Protein AF-A0A831LQP8-F1 (afdb_monomer_lite)

InterPro domains:
  IPR022764 Peptidase S54, rhomboid domain [PF01694] (38-99)
  IPR035952 Rhomboid-like superfamily [G3DSA:1.20.1540.10] (1-102)
  IPR035952 Rhomboid-like superfamily [SSF144091] (2-101)

Secondary structure (DSSP, 8-state):
-HHHHHHHHHHHHHHHHHH-HHHHHHHS--HHHHHHH--TTHHHHGGG--SSHHHHHHHHHHHHHHHHHHHHHHHHHHGGGHHHHHHHHHHHHHHHHHHTT-

Organism: NCBI:txid1484053

pLDDT: mean 94.83, std 4.11, range [76.06, 98.31]

Radius of gyration: 14.86 Å; chains: 1; bounding box: 40×26×36 Å

Sequence (102 aa):
MITYLIIGITAVVSFLAFQNVSLMEKLQFNAAQVVHRKQYYRLISHAFVHVSWTHLIVNMLVLYFFGRNVETYFGYFFGNKAVFYFIMLYLGGMLASNVWSL

Foldseek 3Di:
DVLVVLLVQLVVLQVVCVVPVVSVVLQAADPCCCPVVVSVNNLPSNSSHDDDPVRSVVVSVVSVVVVVVQLVVLCVPPNPCSVVVSVCVVVVVSNVVCPVVD

Structure (mmCIF, N/CA/C/O backbone):
data_AF-A0A831LQP8-F1
#
_entry.id   AF-A0A831LQP8-F1
#
loop_
_atom_site.group_PDB
_atom_site.id
_atom_site.type_symbol
_atom_site.label_atom_id
_atom_site.label_alt_id
_atom_site.label_comp_id
_atom_site.label_asym_id
_atom_site.label_entity_id
_atom_site.label_seq_id
_atom_site.pdbx_PDB_ins_code
_atom_site.Cartn_x
_atom_site.Cartn_y
_atom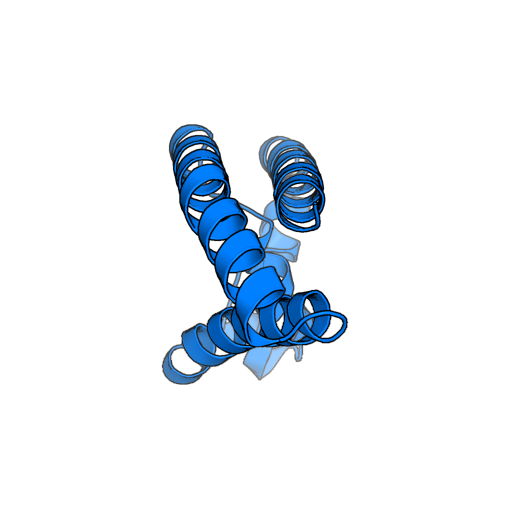_site.Cartn_z
_atom_site.occupancy
_atom_site.B_iso_or_equiv
_atom_site.auth_seq_id
_atom_site.auth_comp_id
_atom_site.auth_asym_id
_atom_site.auth_atom_id
_atom_site.pdbx_PDB_model_num
ATOM 1 N N . MET A 1 1 ? -7.879 -2.213 14.500 1.00 80.56 1 MET A N 1
ATOM 2 C CA . MET A 1 1 ? -6.478 -2.639 14.710 1.00 80.56 1 MET A CA 1
ATOM 3 C C . MET A 1 1 ? -5.820 -3.189 13.443 1.00 80.56 1 MET A C 1
ATOM 5 O O . MET A 1 1 ? -4.595 -3.197 13.385 1.00 80.56 1 MET A O 1
ATOM 9 N N . ILE A 1 2 ? -6.580 -3.614 12.424 1.00 93.56 2 ILE A N 1
ATOM 10 C CA . ILE A 1 2 ? -6.020 -4.162 11.177 1.00 93.56 2 ILE A CA 1
ATOM 11 C C . ILE A 1 2 ? -5.318 -3.079 10.337 1.00 93.56 2 ILE A C 1
ATOM 13 O O . ILE A 1 2 ? -4.298 -3.344 9.713 1.00 93.56 2 ILE A O 1
ATOM 17 N N . THR A 1 3 ? -5.783 -1.833 10.414 1.00 96.50 3 THR A N 1
ATOM 18 C CA . THR A 1 3 ? -5.200 -0.652 9.761 1.00 96.50 3 THR A CA 1
ATOM 19 C C . THR A 1 3 ? -3.738 -0.466 10.153 1.00 96.50 3 THR A C 1
ATOM 21 O O . THR A 1 3 ? -2.894 -0.287 9.283 1.00 96.50 3 THR A O 1
ATOM 24 N N . TYR A 1 4 ? -3.404 -0.581 11.443 1.00 97.00 4 TYR A N 1
ATOM 25 C CA . TYR A 1 4 ? -2.016 -0.477 11.907 1.00 97.00 4 TYR A CA 1
ATOM 26 C C . TYR A 1 4 ? -1.131 -1.592 11.354 1.00 97.00 4 TYR A C 1
ATOM 28 O O . TYR A 1 4 ? 0.019 -1.343 11.005 1.00 97.00 4 TYR A O 1
ATOM 36 N N . LEU A 1 5 ? -1.673 -2.807 11.244 1.00 96.88 5 LEU A N 1
ATOM 37 C CA . LEU A 1 5 ? -0.962 -3.942 10.667 1.00 96.88 5 LEU A CA 1
ATOM 38 C C . LEU A 1 5 ? -0.686 -3.709 9.177 1.00 96.88 5 LEU A C 1
ATOM 40 O O . LEU A 1 5 ? 0.446 -3.893 8.736 1.00 96.88 5 LEU A O 1
ATOM 44 N N . ILE A 1 6 ? -1.679 -3.241 8.416 1.00 97.00 6 ILE A N 1
ATOM 45 C CA . ILE A 1 6 ? -1.513 -2.916 6.991 1.00 97.00 6 ILE A CA 1
ATOM 46 C C . ILE A 1 6 ? -0.492 -1.788 6.813 1.00 97.00 6 ILE A C 1
ATOM 48 O O . ILE A 1 6 ? 0.386 -1.902 5.958 1.00 97.00 6 ILE A O 1
ATOM 52 N N . ILE A 1 7 ? -0.560 -0.740 7.641 1.00 98.12 7 ILE A N 1
ATOM 53 C CA . ILE A 1 7 ? 0.419 0.355 7.641 1.00 98.12 7 ILE A CA 1
ATOM 54 C C . ILE A 1 7 ? 1.823 -0.188 7.912 1.00 98.12 7 ILE A C 1
ATOM 56 O O . ILE A 1 7 ? 2.742 0.092 7.148 1.00 98.12 7 ILE A O 1
ATOM 60 N N . GLY A 1 8 ? 1.987 -0.994 8.964 1.00 98.12 8 GLY A N 1
ATOM 61 C CA . GLY A 1 8 ? 3.277 -1.564 9.347 1.00 98.12 8 GLY A CA 1
ATOM 62 C C . GLY A 1 8 ? 3.887 -2.419 8.238 1.00 98.12 8 GLY A C 1
ATOM 63 O O . GLY A 1 8 ? 5.036 -2.202 7.860 1.00 98.12 8 GLY A O 1
ATOM 64 N N . ILE A 1 9 ? 3.108 -3.340 7.661 1.00 97.88 9 ILE A N 1
ATOM 65 C CA . ILE A 1 9 ? 3.567 -4.190 6.553 1.00 97.88 9 ILE A CA 1
ATOM 66 C C . ILE A 1 9 ? 3.930 -3.337 5.336 1.00 97.88 9 ILE A C 1
ATOM 68 O O . ILE A 1 9 ? 5.014 -3.500 4.781 1.00 97.88 9 ILE A O 1
ATOM 72 N N . THR A 1 10 ? 3.064 -2.404 4.939 1.00 97.75 10 THR A N 1
ATOM 73 C CA . THR A 1 10 ? 3.292 -1.554 3.761 1.00 97.75 10 THR A CA 1
ATOM 74 C C . THR A 1 10 ? 4.535 -0.686 3.929 1.00 97.75 10 THR A C 1
ATOM 76 O O . THR A 1 10 ? 5.347 -0.594 3.011 1.00 97.75 10 THR A O 1
ATOM 79 N N . ALA A 1 11 ? 4.731 -0.100 5.112 1.00 98.25 11 ALA A N 1
ATOM 80 C CA . ALA A 1 11 ? 5.901 0.712 5.416 1.00 98.25 11 ALA A CA 1
ATOM 81 C C . ALA A 1 11 ? 7.198 -0.108 5.374 1.00 98.25 11 ALA A C 1
ATOM 83 O O . ALA A 1 11 ? 8.161 0.319 4.740 1.00 98.25 11 ALA A O 1
ATOM 84 N N . VAL A 1 12 ? 7.217 -1.299 5.986 1.00 98.25 12 VAL A N 1
ATOM 85 C CA . VAL A 1 12 ? 8.392 -2.187 5.972 1.00 98.25 12 VAL A CA 1
ATOM 86 C C . VAL A 1 12 ? 8.708 -2.653 4.551 1.00 98.25 12 VAL A C 1
ATOM 88 O O . VAL A 1 12 ? 9.850 -2.544 4.112 1.00 98.25 12 VAL A O 1
ATOM 91 N N . VAL A 1 13 ? 7.708 -3.126 3.803 1.00 98.06 13 VAL A N 1
ATOM 92 C CA . VAL A 1 13 ? 7.900 -3.601 2.425 1.00 98.06 13 VAL A CA 1
ATOM 93 C C . VAL A 1 13 ? 8.371 -2.467 1.513 1.00 98.06 13 VAL A C 1
ATOM 95 O O . VAL A 1 13 ? 9.336 -2.648 0.772 1.00 98.06 13 VAL A O 1
ATOM 98 N N . SER A 1 14 ? 7.758 -1.283 1.604 1.00 97.94 14 SER A N 1
ATOM 99 C CA . SER A 1 14 ? 8.182 -0.110 0.830 1.00 97.94 14 SER A CA 1
ATOM 100 C C . SER A 1 14 ? 9.598 0.339 1.195 1.00 97.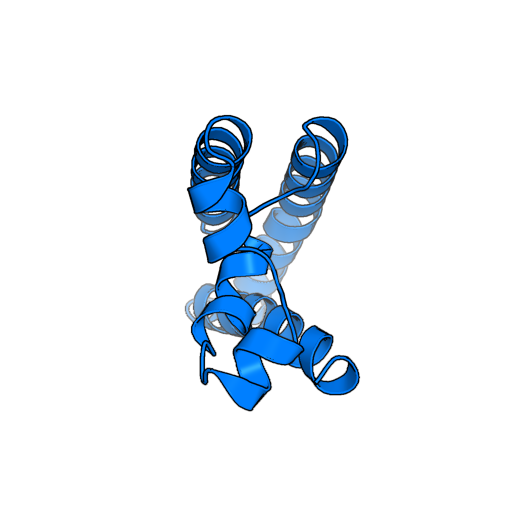94 14 SER A C 1
ATOM 102 O O . SER A 1 14 ? 10.383 0.628 0.299 1.00 97.94 14 SER A O 1
ATOM 104 N N . PHE A 1 15 ? 9.966 0.335 2.480 1.00 98.00 15 PHE A N 1
ATOM 105 C CA . PHE A 1 15 ? 11.321 0.674 2.921 1.00 98.00 15 PHE A CA 1
ATOM 106 C C . PHE A 1 15 ? 12.379 -0.275 2.34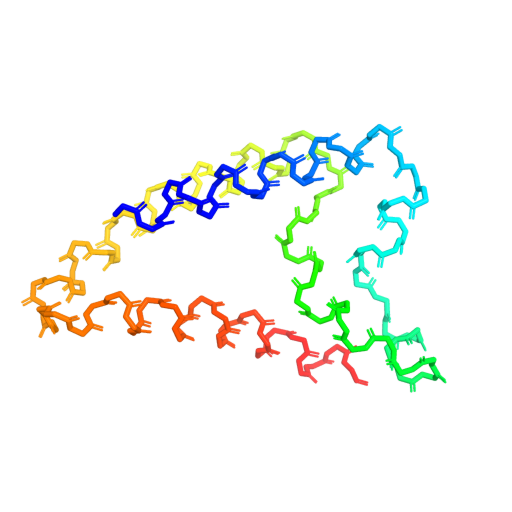9 1.00 98.00 15 PHE A C 1
ATOM 108 O O . PHE A 1 15 ? 13.392 0.180 1.817 1.00 98.00 15 PHE A O 1
ATOM 115 N N . LEU A 1 16 ? 12.127 -1.586 2.412 1.00 97.94 16 LEU A N 1
ATOM 116 C CA . LEU A 1 16 ? 13.013 -2.590 1.824 1.00 97.94 16 LEU A CA 1
ATOM 117 C C . LEU A 1 16 ? 13.103 -2.430 0.299 1.00 97.94 16 LEU A C 1
ATOM 119 O O . LEU A 1 16 ? 14.185 -2.563 -0.272 1.00 97.94 16 LEU A O 1
ATOM 123 N N . ALA A 1 17 ? 11.989 -2.111 -0.363 1.00 97.56 17 ALA A N 1
ATOM 124 C CA . ALA A 1 17 ? 11.953 -1.886 -1.805 1.00 97.56 17 ALA A CA 1
ATOM 125 C C . ALA A 1 17 ? 12.699 -0.606 -2.224 1.00 97.56 17 ALA A C 1
ATOM 127 O O . ALA A 1 17 ? 13.374 -0.617 -3.250 1.00 97.56 17 ALA A O 1
ATOM 128 N N . PHE A 1 18 ? 12.663 0.468 -1.427 1.00 97.44 18 PHE A N 1
ATOM 129 C CA . PHE A 1 18 ? 13.434 1.690 -1.697 1.00 97.44 18 PHE A CA 1
ATOM 130 C C . PHE A 1 18 ? 14.947 1.455 -1.718 1.00 97.44 18 PHE A C 1
ATOM 132 O O . PHE A 1 18 ? 15.663 2.144 -2.438 1.00 97.44 18 PHE A O 1
ATOM 139 N N . GLN A 1 19 ? 15.435 0.480 -0.950 1.00 96.94 19 GLN A N 1
ATOM 140 C CA . GLN A 1 19 ? 16.857 0.130 -0.895 1.00 96.94 19 GLN A CA 1
ATOM 141 C C . GLN A 1 19 ? 17.261 -0.931 -1.925 1.00 96.94 19 GLN A C 1
ATOM 143 O O . GLN A 1 19 ? 18.449 -1.185 -2.114 1.00 96.94 19 GLN A O 1
ATOM 148 N N . ASN A 1 20 ? 16.295 -1.577 -2.581 1.00 97.19 20 ASN A N 1
ATOM 149 C CA . ASN A 1 20 ? 16.550 -2.698 -3.472 1.00 97.19 20 ASN A CA 1
ATOM 150 C C . ASN A 1 20 ? 15.726 -2.573 -4.755 1.00 97.19 20 ASN A C 1
ATOM 152 O O . ASN A 1 20 ? 14.561 -2.970 -4.816 1.00 97.19 20 ASN A O 1
ATOM 156 N N . VAL A 1 21 ? 16.382 -2.094 -5.815 1.00 95.69 21 VAL A N 1
ATOM 157 C CA . VAL A 1 21 ? 15.776 -1.917 -7.144 1.00 95.69 21 VAL A CA 1
ATOM 158 C C . VAL A 1 21 ? 15.196 -3.225 -7.683 1.00 95.69 21 VAL A C 1
ATOM 160 O O . VAL A 1 21 ? 14.110 -3.212 -8.250 1.00 95.69 21 VAL A O 1
ATOM 163 N N . SER A 1 22 ? 15.852 -4.369 -7.455 1.00 96.94 22 SER A N 1
ATOM 164 C CA . SER A 1 22 ? 15.326 -5.670 -7.894 1.00 96.94 22 SER A CA 1
ATOM 165 C C . SER A 1 22 ? 14.048 -6.052 -7.143 1.00 96.94 22 SER A C 1
ATOM 167 O O . SER A 1 22 ? 13.124 -6.605 -7.738 1.00 96.94 22 SER A O 1
ATOM 169 N N . LEU A 1 23 ? 13.961 -5.747 -5.845 1.00 96.81 23 LEU A N 1
ATOM 170 C CA . LEU A 1 23 ? 12.748 -5.972 -5.059 1.00 96.81 23 LEU A CA 1
ATOM 171 C C . LEU A 1 23 ? 11.616 -5.047 -5.519 1.00 96.81 23 LEU A C 1
ATOM 173 O O . LEU A 1 23 ? 10.500 -5.521 -5.732 1.00 96.81 23 LEU A O 1
ATOM 177 N N . MET A 1 24 ? 11.912 -3.763 -5.735 1.00 97.38 24 MET A N 1
ATOM 178 C CA . MET A 1 24 ? 10.957 -2.808 -6.300 1.00 97.38 24 MET A CA 1
ATOM 179 C C . MET A 1 24 ? 10.438 -3.297 -7.654 1.00 97.38 24 MET A C 1
ATOM 181 O O . MET A 1 24 ? 9.228 -3.388 -7.863 1.00 97.38 24 MET A O 1
ATOM 185 N N . GLU A 1 25 ? 11.341 -3.711 -8.546 1.00 96.31 25 GLU A N 1
ATOM 186 C CA . GLU A 1 25 ? 10.981 -4.207 -9.868 1.00 96.31 25 GLU A CA 1
ATOM 187 C C . GLU A 1 25 ? 10.135 -5.474 -9.797 1.00 96.31 25 GLU A C 1
ATOM 189 O O . GLU A 1 25 ? 9.230 -5.640 -10.608 1.00 96.31 25 GLU A O 1
ATOM 194 N N . LYS A 1 26 ? 10.380 -6.360 -8.829 1.00 96.19 26 LYS A N 1
ATOM 195 C CA . LYS A 1 26 ? 9.591 -7.582 -8.638 1.00 96.19 26 LYS A CA 1
ATOM 196 C C . LYS A 1 26 ? 8.179 -7.305 -8.142 1.00 96.19 26 LYS A C 1
ATOM 198 O O . LYS A 1 26 ? 7.276 -8.013 -8.574 1.00 96.19 26 LYS A O 1
ATOM 203 N N . LEU A 1 27 ? 7.991 -6.332 -7.251 1.00 96.88 27 LEU A N 1
ATOM 204 C CA . LEU A 1 27 ? 6.713 -6.100 -6.572 1.00 96.88 27 LEU A CA 1
ATOM 205 C C . LEU A 1 27 ? 5.820 -5.069 -7.269 1.00 96.88 27 LEU A C 1
ATOM 207 O O . LEU A 1 27 ? 4.601 -5.164 -7.127 1.00 96.88 27 LEU A O 1
ATOM 211 N N . GLN A 1 28 ? 6.392 -4.119 -8.015 1.00 96.00 28 GLN A N 1
ATOM 212 C CA . GLN A 1 28 ? 5.622 -3.086 -8.709 1.00 96.00 28 GLN A CA 1
ATOM 213 C C . GLN A 1 28 ? 4.648 -3.669 -9.741 1.00 96.00 28 GLN A C 1
ATOM 215 O O . GLN A 1 28 ? 4.847 -4.760 -10.288 1.00 96.00 28 GLN A O 1
ATOM 220 N N . PHE A 1 29 ? 3.596 -2.916 -10.046 1.00 95.31 29 PHE A N 1
ATOM 221 C CA . PHE A 1 29 ? 2.664 -3.302 -11.093 1.00 95.31 29 PHE A CA 1
ATOM 222 C C . PHE A 1 29 ? 3.346 -3.222 -12.464 1.00 95.31 29 PHE A C 1
ATOM 224 O O . PHE A 1 29 ? 4.042 -2.256 -12.772 1.00 95.31 29 PHE A O 1
ATOM 231 N N . ASN A 1 30 ? 3.146 -4.243 -13.297 1.00 94.69 30 ASN A N 1
ATOM 232 C CA . ASN A 1 30 ? 3.601 -4.248 -14.683 1.00 94.69 30 ASN A CA 1
ATOM 233 C C . ASN A 1 30 ? 2.654 -5.115 -15.520 1.00 94.69 30 ASN A C 1
ATOM 235 O O . ASN A 1 30 ? 2.727 -6.344 -15.454 1.00 94.69 30 ASN A O 1
ATOM 239 N N . ALA A 1 31 ? 1.778 -4.479 -16.304 1.00 92.50 31 ALA A N 1
ATOM 240 C CA . ALA A 1 31 ? 0.755 -5.166 -17.095 1.00 92.50 31 ALA A CA 1
ATOM 241 C C . ALA A 1 31 ? 1.357 -6.203 -18.058 1.00 92.50 31 ALA A C 1
ATOM 243 O O . ALA A 1 31 ? 0.910 -7.348 -18.090 1.00 92.50 31 ALA A O 1
ATOM 244 N N . ALA A 1 32 ? 2.442 -5.861 -18.761 1.00 93.00 32 ALA A N 1
ATOM 245 C CA . ALA A 1 32 ? 3.103 -6.779 -19.687 1.00 93.00 32 ALA A CA 1
ATOM 246 C C . ALA A 1 32 ? 3.626 -8.040 -18.978 1.00 93.00 32 ALA A C 1
ATOM 248 O O . ALA A 1 32 ? 3.485 -9.153 -19.487 1.00 93.00 32 ALA A O 1
ATOM 249 N N . GLN A 1 33 ? 4.202 -7.899 -17.780 1.00 94.00 33 GLN A N 1
ATOM 250 C CA . GLN A 1 33 ? 4.664 -9.049 -17.000 1.00 94.00 33 GLN A CA 1
ATOM 251 C C . GLN A 1 33 ? 3.510 -9.841 -16.370 1.00 94.00 33 GLN A C 1
ATOM 253 O O . GLN A 1 33 ? 3.597 -11.068 -16.278 1.00 94.00 33 GLN A O 1
ATOM 258 N N . VAL A 1 34 ? 2.413 -9.184 -15.989 1.00 94.00 34 VAL A N 1
ATOM 259 C CA . VAL A 1 34 ? 1.205 -9.878 -15.524 1.00 94.00 34 VAL A CA 1
ATOM 260 C C . VAL A 1 34 ? 0.607 -10.727 -16.648 1.00 94.00 34 VAL A C 1
ATOM 262 O O . VAL A 1 34 ? 0.401 -11.922 -16.450 1.00 94.00 34 VAL A O 1
ATOM 265 N N . VAL A 1 35 ? 0.392 -10.144 -17.829 1.00 93.12 35 VAL A N 1
ATOM 266 C CA . VAL A 1 35 ? -0.296 -10.794 -18.954 1.00 93.12 35 VAL A CA 1
ATOM 267 C C . VAL A 1 35 ? 0.593 -11.837 -19.633 1.00 93.12 35 VAL A C 1
ATOM 269 O O . VAL A 1 35 ? 0.204 -12.996 -19.756 1.00 93.12 35 VAL A O 1
ATOM 272 N N . HIS A 1 36 ? 1.812 -11.470 -20.039 1.00 94.25 36 HIS A N 1
ATOM 273 C CA . HIS A 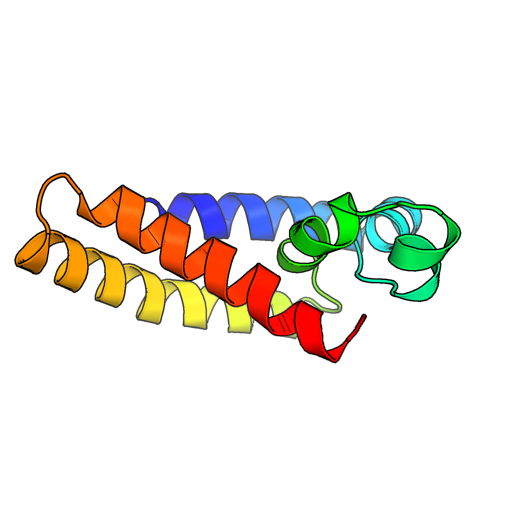1 36 ? 2.659 -12.357 -20.845 1.00 94.25 36 HIS A CA 1
ATOM 274 C C . HIS A 1 36 ? 3.481 -13.340 -20.012 1.00 94.25 36 HIS A C 1
ATOM 276 O O . HIS A 1 36 ? 3.784 -14.437 -20.478 1.00 94.25 36 HIS A O 1
ATOM 282 N N . ARG A 1 37 ? 3.854 -12.967 -18.781 1.00 93.88 37 ARG A N 1
ATOM 283 C CA . ARG A 1 37 ? 4.678 -13.811 -17.895 1.00 93.88 37 ARG A CA 1
ATOM 284 C C . ARG A 1 37 ? 3.892 -14.418 -16.733 1.00 93.88 37 ARG A C 1
ATOM 286 O O . ARG A 1 37 ? 4.501 -15.049 -15.873 1.00 93.88 37 ARG A O 1
ATOM 293 N N . LYS A 1 38 ? 2.562 -14.253 -16.711 1.00 93.56 38 LYS A N 1
ATOM 294 C CA . LYS A 1 38 ? 1.650 -14.796 -15.686 1.00 93.56 38 LYS A CA 1
ATOM 295 C C . LYS A 1 38 ? 2.034 -14.395 -14.256 1.00 93.56 38 LYS A C 1
ATOM 297 O O . LYS A 1 38 ? 1.802 -15.137 -13.302 1.00 93.56 38 LYS A O 1
ATOM 302 N N . GLN A 1 39 ? 2.628 -13.214 -14.083 1.00 95.62 39 GLN A N 1
ATOM 303 C CA . GLN A 1 39 ? 3.066 -12.710 -12.778 1.00 95.62 39 GLN A CA 1
ATOM 304 C C . GLN A 1 39 ? 1.912 -12.033 -12.020 1.00 95.62 39 GLN A C 1
ATOM 306 O O . GLN A 1 39 ? 2.006 -10.875 -11.622 1.00 95.62 39 GLN A O 1
ATOM 311 N N . TYR A 1 40 ? 0.810 -12.761 -11.811 1.00 93.62 40 TYR A N 1
ATOM 312 C CA . TYR A 1 40 ? -0.425 -12.239 -11.204 1.00 93.62 40 TYR A CA 1
ATOM 313 C C . TYR A 1 40 ? -0.252 -11.728 -9.773 1.00 93.62 40 TYR A C 1
ATOM 315 O O . TYR A 1 40 ? -1.027 -10.890 -9.326 1.00 93.62 40 TYR A O 1
ATOM 323 N N . TYR A 1 41 ? 0.790 -12.169 -9.063 1.00 94.75 41 TYR A N 1
ATOM 324 C CA . TYR A 1 41 ? 1.102 -11.652 -7.731 1.00 94.75 41 TYR A CA 1
ATOM 325 C C . TYR A 1 41 ? 1.313 -10.123 -7.734 1.00 94.75 41 TYR A C 1
ATOM 327 O O . TYR A 1 41 ? 1.004 -9.471 -6.739 1.00 94.75 41 TYR A O 1
ATOM 335 N N . ARG A 1 42 ? 1.733 -9.539 -8.871 1.00 94.94 42 ARG A N 1
ATOM 336 C CA . ARG A 1 42 ? 1.890 -8.086 -9.072 1.00 94.94 42 ARG A CA 1
ATOM 337 C C . ARG A 1 42 ? 0.587 -7.301 -8.954 1.00 94.94 42 ARG A C 1
ATOM 339 O O . ARG A 1 42 ? 0.620 -6.117 -8.632 1.00 94.94 42 ARG A O 1
ATOM 346 N N . LEU A 1 43 ? -0.563 -7.950 -9.151 1.00 93.50 43 LEU A N 1
ATOM 347 C CA . LEU A 1 43 ? -1.880 -7.336 -8.949 1.00 93.50 43 LEU A CA 1
ATOM 348 C C . LEU A 1 43 ? -2.132 -6.963 -7.488 1.00 93.50 43 LEU A C 1
ATOM 350 O O . LEU A 1 43 ? -2.901 -6.051 -7.217 1.00 93.50 43 LEU A O 1
ATOM 354 N N . ILE A 1 44 ? -1.463 -7.642 -6.557 1.00 94.69 44 ILE A N 1
ATOM 355 C CA . ILE A 1 44 ? -1.613 -7.408 -5.121 1.00 94.69 44 ILE A CA 1
ATOM 356 C C . ILE A 1 44 ? -0.342 -6.776 -4.549 1.00 94.69 44 ILE A C 1
ATOM 358 O O . ILE A 1 44 ? -0.415 -5.821 -3.781 1.00 94.69 44 ILE A O 1
ATOM 362 N N . SER A 1 45 ? 0.841 -7.260 -4.941 1.00 95.94 45 SER A N 1
ATOM 363 C CA . SER A 1 45 ? 2.104 -6.803 -4.355 1.00 95.94 45 SER A CA 1
ATOM 364 C C . SER A 1 45 ? 2.391 -5.324 -4.594 1.00 95.94 45 SER A C 1
ATOM 366 O O . SER A 1 45 ? 3.046 -4.699 -3.761 1.00 95.94 45 SER A O 1
ATOM 368 N N . HIS A 1 46 ? 1.890 -4.753 -5.694 1.00 94.44 46 HIS A N 1
ATOM 369 C CA . HIS A 1 46 ? 2.140 -3.353 -6.026 1.00 94.44 46 HIS A CA 1
ATOM 370 C C . HIS A 1 46 ? 1.548 -2.386 -4.996 1.00 94.44 46 HIS A C 1
ATOM 372 O O . HIS A 1 46 ? 2.090 -1.304 -4.810 1.00 94.44 46 HIS A O 1
ATOM 378 N N . ALA A 1 47 ? 0.486 -2.780 -4.287 1.00 94.81 47 ALA A N 1
ATOM 379 C CA . ALA A 1 47 ? -0.131 -1.946 -3.262 1.00 94.81 47 ALA A CA 1
ATOM 380 C C . ALA A 1 47 ? 0.758 -1.758 -2.019 1.00 94.81 47 ALA A C 1
ATOM 382 O O . ALA A 1 47 ? 0.535 -0.843 -1.228 1.00 94.81 47 ALA A O 1
ATOM 383 N N . PHE A 1 48 ? 1.774 -2.611 -1.845 1.00 96.81 48 PHE A N 1
ATOM 384 C CA . PHE A 1 48 ? 2.692 -2.568 -0.705 1.00 96.81 48 PHE A CA 1
ATOM 385 C C . PHE A 1 48 ? 3.994 -1.812 -0.994 1.00 96.81 48 PHE A C 1
ATOM 387 O O . PHE A 1 48 ? 4.797 -1.620 -0.079 1.00 96.81 48 PHE A O 1
ATOM 394 N N . VAL A 1 49 ? 4.219 -1.385 -2.240 1.00 97.44 49 VAL A N 1
ATOM 395 C CA . VAL A 1 49 ? 5.410 -0.635 -2.660 1.00 97.44 49 VAL A CA 1
ATOM 396 C C . VAL A 1 49 ? 5.030 0.747 -3.177 1.00 97.44 49 VAL A C 1
ATOM 398 O O . VAL A 1 49 ? 3.979 0.939 -3.776 1.00 97.44 49 VAL A O 1
ATOM 401 N N . HIS A 1 50 ? 5.892 1.728 -2.929 1.00 97.56 50 HIS A N 1
ATOM 402 C CA . HIS A 1 50 ? 5.675 3.126 -3.301 1.00 97.56 50 HIS A CA 1
ATOM 403 C C . HIS A 1 50 ? 6.885 3.651 -4.078 1.00 97.56 50 HIS A C 1
ATOM 405 O O . HIS A 1 50 ? 7.957 3.063 -4.013 1.00 97.56 50 HIS A O 1
ATOM 411 N N . VAL A 1 51 ? 6.727 4.758 -4.811 1.00 93.75 51 VAL A N 1
ATOM 412 C CA . VAL A 1 51 ? 7.808 5.354 -5.628 1.00 93.75 51 VAL A CA 1
ATOM 413 C C . VAL A 1 51 ? 8.686 6.328 -4.834 1.00 93.75 51 VAL A C 1
ATOM 415 O O . VAL A 1 51 ? 9.850 6.520 -5.172 1.00 93.75 51 VAL A O 1
ATOM 418 N N . SER A 1 52 ? 8.168 6.935 -3.762 1.00 96.31 52 SER A N 1
ATOM 419 C CA . SER A 1 52 ? 8.940 7.858 -2.923 1.00 96.31 52 SER A CA 1
ATOM 420 C C . SER A 1 52 ? 8.464 7.878 -1.472 1.00 96.31 52 SER A C 1
ATOM 422 O O . SER A 1 52 ? 7.339 7.472 -1.162 1.00 96.31 52 SER A O 1
ATOM 424 N N . TRP A 1 53 ? 9.310 8.410 -0.586 1.00 96.94 53 TRP A N 1
ATOM 425 C CA . TRP A 1 53 ? 8.983 8.630 0.824 1.00 96.94 53 TRP A CA 1
ATOM 426 C C . TRP A 1 53 ? 7.730 9.482 1.015 1.00 96.94 53 TRP A C 1
ATOM 428 O O . TRP A 1 53 ? 6.880 9.132 1.827 1.00 96.94 53 TRP A O 1
ATOM 438 N N . THR A 1 54 ? 7.572 10.553 0.235 1.00 97.75 54 THR A N 1
ATOM 439 C CA . THR A 1 54 ? 6.386 11.416 0.308 1.00 97.75 54 THR A CA 1
ATOM 440 C C . THR A 1 54 ? 5.118 10.649 -0.056 1.00 97.75 54 THR A C 1
ATOM 442 O O . THR A 1 54 ? 4.135 10.735 0.676 1.00 97.75 54 THR A O 1
ATOM 445 N N . HIS A 1 55 ? 5.143 9.848 -1.130 1.00 96.94 55 HIS A N 1
ATOM 446 C CA . HIS A 1 55 ? 4.001 9.008 -1.504 1.00 96.94 55 HIS A CA 1
ATOM 447 C C . HIS A 1 55 ? 3.646 8.004 -0.404 1.00 96.94 55 HIS A C 1
ATOM 449 O O . HIS A 1 55 ? 2.476 7.880 -0.051 1.00 96.94 55 HIS A O 1
ATOM 455 N N . LEU A 1 56 ? 4.646 7.328 0.169 1.00 97.94 56 LEU A N 1
ATOM 456 C CA . LEU A 1 56 ? 4.430 6.385 1.264 1.00 97.94 56 LEU A CA 1
ATOM 457 C C . LEU A 1 56 ? 3.820 7.080 2.489 1.00 97.94 56 LEU A C 1
ATOM 459 O O . LEU A 1 56 ? 2.792 6.637 2.991 1.00 97.94 56 LEU A O 1
ATOM 463 N N . ILE A 1 57 ? 4.420 8.176 2.961 1.00 98.31 57 ILE A N 1
ATOM 464 C CA . ILE A 1 57 ? 3.985 8.869 4.182 1.00 98.31 57 ILE A CA 1
ATOM 465 C C . ILE A 1 57 ? 2.557 9.395 4.035 1.00 98.31 57 ILE A C 1
ATOM 467 O O . ILE A 1 57 ? 1.734 9.172 4.922 1.00 98.31 57 ILE A O 1
ATOM 471 N N . VAL A 1 58 ? 2.241 10.053 2.915 1.00 98.25 58 VAL A N 1
ATOM 472 C CA . VAL A 1 58 ? 0.893 10.583 2.672 1.00 98.25 58 VAL A CA 1
ATOM 473 C C . VAL A 1 58 ? -0.127 9.446 2.616 1.00 98.25 58 VAL A C 1
ATOM 475 O O . VAL A 1 58 ? -1.161 9.537 3.276 1.00 98.25 58 VAL A O 1
ATOM 478 N N . ASN A 1 59 ? 0.174 8.342 1.926 1.00 97.44 59 ASN A N 1
ATOM 479 C CA . ASN A 1 59 ? -0.732 7.193 1.875 1.00 97.44 59 ASN A CA 1
ATOM 480 C C . ASN A 1 59 ? -0.934 6.543 3.246 1.00 97.44 59 ASN A C 1
ATOM 482 O O . ASN A 1 59 ? -2.059 6.183 3.582 1.00 97.44 59 ASN A O 1
ATOM 486 N N . MET A 1 60 ? 0.115 6.421 4.065 1.00 98.06 60 MET A N 1
ATOM 487 C CA . MET A 1 60 ? -0.019 5.879 5.421 1.00 98.06 60 MET A CA 1
ATOM 488 C C . MET A 1 60 ? -0.827 6.813 6.327 1.00 98.06 60 MET A C 1
ATOM 490 O O . MET A 1 60 ? -1.617 6.334 7.138 1.00 98.06 60 MET A O 1
ATOM 494 N N . LEU A 1 61 ? -0.690 8.132 6.166 1.00 98.19 61 LEU A N 1
ATOM 495 C CA . LEU A 1 61 ? -1.478 9.119 6.903 1.00 98.19 61 LEU A CA 1
ATOM 496 C C . LEU A 1 61 ? -2.962 9.059 6.514 1.00 98.19 61 LEU A C 1
ATOM 498 O O . LEU A 1 61 ? -3.834 9.013 7.383 1.00 98.19 61 LEU A O 1
ATOM 502 N N . VAL A 1 62 ? -3.252 9.006 5.213 1.00 97.50 62 VAL A N 1
ATOM 503 C CA . VAL A 1 62 ? -4.615 8.834 4.693 1.00 97.50 62 VAL A CA 1
ATOM 504 C C . VAL A 1 62 ? -5.197 7.512 5.194 1.00 97.50 62 VAL A C 1
ATOM 506 O O . VAL A 1 62 ? -6.278 7.504 5.778 1.00 97.50 62 VAL A O 1
ATOM 509 N N . LEU A 1 63 ? -4.468 6.402 5.064 1.00 97.31 63 LEU A N 1
ATOM 510 C CA . LEU A 1 63 ? -4.917 5.097 5.547 1.00 97.31 63 LEU A CA 1
ATOM 511 C C . LEU A 1 63 ? -5.141 5.087 7.064 1.00 97.31 63 LEU A C 1
ATOM 513 O O . LEU A 1 63 ? -6.105 4.487 7.526 1.00 97.31 63 LEU A O 1
ATOM 517 N N . TYR A 1 64 ? -4.312 5.780 7.844 1.00 97.50 64 TYR A N 1
ATOM 518 C CA . TYR A 1 64 ? -4.501 5.910 9.286 1.00 97.50 64 TYR A CA 1
ATOM 519 C C . TYR A 1 64 ? -5.833 6.587 9.626 1.00 97.50 64 TYR A C 1
ATOM 521 O O . TYR A 1 64 ? -6.615 6.052 10.416 1.00 97.50 64 TYR A O 1
ATOM 529 N N . PHE A 1 65 ? -6.122 7.737 9.010 1.00 96.94 65 PHE A N 1
ATOM 530 C CA . PHE A 1 65 ? -7.366 8.455 9.275 1.00 96.94 65 PHE A CA 1
ATOM 531 C C . PHE A 1 65 ? -8.582 7.708 8.727 1.00 96.94 65 PHE A C 1
ATOM 533 O O . PHE A 1 65 ? -9.522 7.441 9.475 1.00 96.94 65 PHE A O 1
ATOM 540 N N . PHE A 1 66 ? -8.580 7.337 7.448 1.00 96.69 66 PHE A N 1
ATOM 541 C CA . PHE A 1 66 ? -9.729 6.687 6.820 1.00 96.69 66 PHE A CA 1
ATOM 542 C C . PHE A 1 66 ? -9.926 5.261 7.332 1.00 96.69 66 PHE A C 1
ATOM 544 O O . PHE A 1 66 ? -11.032 4.913 7.736 1.00 96.69 66 PHE A O 1
ATOM 551 N N . GLY A 1 67 ? -8.864 4.457 7.396 1.00 96.19 67 GLY A N 1
ATOM 552 C CA . GLY A 1 67 ? -8.924 3.063 7.833 1.00 96.19 67 GLY A CA 1
ATOM 553 C C . GLY A 1 67 ? -9.484 2.922 9.244 1.00 96.19 67 GLY A C 1
ATOM 554 O O . GLY A 1 67 ? -10.424 2.159 9.452 1.00 96.19 67 GLY A O 1
ATOM 555 N N . ARG A 1 68 ? -9.015 3.738 10.199 1.00 95.94 68 ARG A N 1
ATOM 556 C CA . ARG A 1 68 ? -9.541 3.714 11.573 1.00 95.94 68 ARG A CA 1
ATOM 557 C C . ARG A 1 68 ? -11.012 4.126 11.644 1.00 95.94 68 ARG A C 1
ATOM 559 O O . ARG A 1 68 ? -11.768 3.539 12.409 1.00 95.94 68 ARG A O 1
ATOM 566 N N . ASN A 1 69 ? -11.429 5.126 10.865 1.00 96.31 69 ASN A N 1
ATOM 567 C CA . ASN A 1 69 ? -12.838 5.518 10.818 1.00 96.31 69 ASN A CA 1
ATOM 568 C C . ASN A 1 69 ? -13.706 4.392 10.243 1.00 96.31 69 ASN A C 1
ATOM 570 O O . ASN A 1 69 ? -14.712 4.036 10.853 1.00 96.31 69 ASN A O 1
ATOM 574 N N . VAL A 1 70 ? -13.296 3.782 9.126 1.00 96.06 70 VAL A N 1
ATOM 575 C CA . VAL A 1 70 ? -14.015 2.650 8.520 1.00 96.06 70 VAL A CA 1
ATOM 576 C C . VAL A 1 70 ? -14.085 1.469 9.486 1.00 96.06 70 VAL A C 1
ATOM 578 O O . VAL A 1 70 ? -15.155 0.893 9.635 1.00 96.06 70 VAL A O 1
ATOM 581 N N . GLU A 1 71 ? -13.004 1.138 10.197 1.00 95.44 71 GLU A N 1
ATOM 582 C CA . GLU A 1 71 ? -13.024 0.096 11.232 1.00 95.44 71 GLU A CA 1
ATOM 583 C C . GLU A 1 71 ? -14.047 0.382 12.337 1.00 95.44 71 GLU A C 1
ATOM 585 O O . GLU A 1 71 ? -14.779 -0.526 12.725 1.00 95.44 71 GLU A O 1
ATOM 590 N N . THR A 1 72 ? -14.122 1.623 12.831 1.00 95.19 72 THR A N 1
ATOM 591 C CA . THR A 1 72 ? -15.098 2.018 13.859 1.00 95.19 72 THR A CA 1
ATOM 592 C C . THR A 1 72 ? -16.527 1.872 13.344 1.00 95.19 72 THR A C 1
ATOM 594 O O . THR A 1 72 ? -17.354 1.244 14.005 1.00 95.19 72 THR A O 1
ATOM 597 N N . TYR A 1 73 ? -16.819 2.396 12.150 1.00 96.50 73 TYR A N 1
ATOM 598 C CA . TYR A 1 73 ? -18.148 2.271 11.550 1.00 96.50 73 TYR A CA 1
ATOM 599 C C . TYR A 1 73 ? -18.501 0.811 11.274 1.00 96.50 73 TYR A C 1
ATOM 601 O O . TYR A 1 73 ? -19.598 0.367 11.595 1.00 96.50 73 TYR A O 1
ATOM 609 N N . PHE A 1 74 ? -17.570 0.031 10.730 1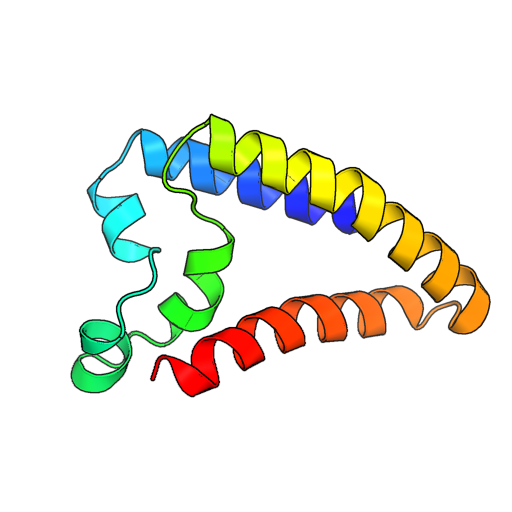.00 96.69 74 PHE A N 1
ATOM 610 C CA . PHE A 1 74 ? -17.812 -1.378 10.446 1.00 96.69 74 PHE A CA 1
ATOM 611 C C . PHE A 1 74 ? -17.993 -2.179 11.734 1.00 96.69 74 PHE A C 1
ATOM 613 O O . PHE A 1 74 ? -18.849 -3.056 11.773 1.00 96.69 74 PHE A O 1
ATOM 620 N N . GLY A 1 75 ? -17.248 -1.863 12.795 1.00 95.94 75 GLY A N 1
ATOM 621 C CA . GLY A 1 75 ? -17.446 -2.440 14.123 1.00 95.94 75 GLY A CA 1
ATOM 622 C C . GLY A 1 75 ? -18.848 -2.163 14.659 1.00 95.94 75 GLY A C 1
ATOM 623 O O . GLY A 1 75 ? -19.512 -3.085 15.126 1.00 95.94 75 GLY A O 1
ATOM 624 N N . TYR A 1 76 ? -19.324 -0.925 14.511 1.00 96.00 76 TYR A N 1
ATOM 625 C CA . TYR A 1 76 ? -20.669 -0.522 14.919 1.00 96.00 76 TYR A CA 1
ATOM 626 C C . TYR A 1 76 ? -21.776 -1.227 14.115 1.00 96.00 76 TYR A C 1
ATOM 628 O O . TYR A 1 76 ? -22.716 -1.753 14.705 1.00 96.00 76 TYR A O 1
ATOM 636 N N . PHE A 1 77 ? -21.663 -1.286 12.783 1.00 96.56 77 PHE A N 1
ATOM 637 C CA . PHE A 1 77 ? -22.719 -1.829 11.915 1.00 96.56 77 PHE A CA 1
ATOM 638 C C . PHE A 1 77 ? -22.677 -3.352 11.729 1.00 96.56 77 PHE A C 1
ATOM 640 O O . PHE A 1 77 ? -23.718 -3.974 11.526 1.00 96.56 77 PHE A O 1
ATOM 647 N N . PHE A 1 78 ? -21.494 -3.968 11.769 1.00 95.12 78 PHE A N 1
ATOM 648 C CA . PHE A 1 78 ? -21.295 -5.374 11.395 1.00 95.12 78 PHE A CA 1
ATOM 649 C C . PHE A 1 78 ? -20.718 -6.247 12.521 1.00 95.12 78 PHE A C 1
ATOM 651 O O . PHE A 1 78 ? -20.595 -7.465 12.340 1.00 95.12 78 PHE A O 1
ATOM 658 N N . GLY A 1 79 ? -20.361 -5.665 13.673 1.00 94.00 79 GLY A N 1
ATOM 659 C CA . GLY A 1 79 ? -19.857 -6.387 14.843 1.00 94.00 79 GLY A CA 1
ATOM 660 C C . GLY A 1 79 ? -18.671 -7.295 14.506 1.00 94.00 79 GLY A C 1
ATOM 661 O O . GLY A 1 79 ? -17.687 -6.867 13.906 1.00 94.00 79 GLY A O 1
ATOM 662 N N . ASN A 1 80 ? -18.789 -8.588 14.822 1.00 92.38 80 ASN A N 1
ATOM 663 C CA . ASN A 1 80 ? -17.733 -9.587 14.596 1.00 92.38 80 ASN A CA 1
ATOM 664 C C . ASN A 1 80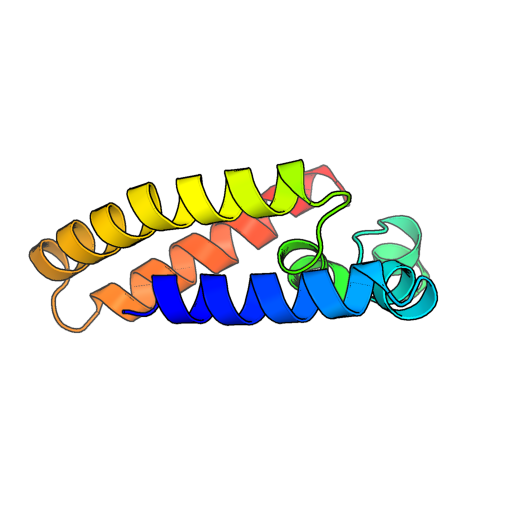 ? -17.334 -9.758 13.116 1.00 92.38 80 ASN A C 1
ATOM 666 O O . ASN A 1 80 ? -16.247 -10.256 12.829 1.00 92.38 80 ASN A O 1
ATOM 670 N N . LYS A 1 81 ? -18.186 -9.348 12.163 1.00 94.19 81 LYS A N 1
ATOM 671 C CA . LYS A 1 81 ? -17.897 -9.425 10.719 1.00 94.19 81 LYS A CA 1
ATOM 672 C C . LYS A 1 81 ? -17.159 -8.195 10.181 1.00 94.19 81 LYS A C 1
ATOM 674 O O . LYS A 1 81 ? -16.757 -8.198 9.020 1.00 94.19 81 LYS A O 1
ATOM 679 N N . ALA A 1 82 ? -16.946 -7.165 11.000 1.00 94.69 82 ALA A N 1
ATOM 680 C CA . ALA A 1 82 ? -16.326 -5.907 10.588 1.00 94.69 82 ALA A CA 1
ATOM 681 C C . ALA A 1 82 ? -14.968 -6.102 9.900 1.00 94.69 82 ALA A C 1
ATOM 683 O O . ALA A 1 82 ? -14.726 -5.543 8.833 1.00 94.69 82 ALA A O 1
ATOM 684 N N . VAL A 1 83 ? -14.103 -6.938 10.482 1.00 93.75 83 VAL A N 1
ATOM 685 C CA . VAL A 1 83 ? -12.760 -7.209 9.944 1.00 93.75 83 VAL A CA 1
ATOM 686 C C . VAL A 1 83 ? -12.841 -7.869 8.571 1.00 93.75 83 VAL A C 1
ATOM 688 O O . VAL A 1 83 ? -12.116 -7.482 7.660 1.00 93.75 83 VAL A O 1
ATOM 691 N N . PHE A 1 84 ? -13.752 -8.829 8.402 1.00 94.81 84 PHE A N 1
ATOM 692 C CA . PHE A 1 84 ? -13.952 -9.507 7.126 1.00 94.81 84 PHE A CA 1
ATOM 693 C C . PHE A 1 84 ? -14.383 -8.524 6.030 1.00 94.81 84 PHE A C 1
ATOM 695 O O . PHE A 1 84 ? -13.766 -8.485 4.966 1.00 94.81 84 PHE A O 1
ATOM 702 N N . TYR A 1 85 ? -15.373 -7.670 6.306 1.00 95.81 85 TYR A N 1
ATOM 703 C CA . TYR A 1 85 ? -15.815 -6.664 5.338 1.00 95.81 85 TYR A CA 1
ATOM 704 C C . TYR A 1 85 ? -14.758 -5.599 5.061 1.00 95.81 85 TYR A C 1
ATOM 706 O O . TYR A 1 85 ? -14.628 -5.162 3.921 1.00 95.81 85 TYR A O 1
ATOM 714 N N . PHE A 1 86 ? -13.965 -5.214 6.062 1.00 95.50 86 PHE A N 1
ATOM 715 C CA . PHE A 1 86 ? -12.844 -4.300 5.860 1.00 95.50 86 PHE A CA 1
ATOM 716 C C . PHE A 1 86 ? -11.807 -4.899 4.900 1.00 95.50 86 PHE A C 1
ATOM 718 O O . PHE A 1 86 ? -11.371 -4.233 3.965 1.00 95.50 86 PHE A O 1
ATOM 725 N N . ILE A 1 87 ? -11.443 -6.173 5.088 1.00 94.50 87 ILE A N 1
ATOM 726 C CA . ILE A 1 87 ? -10.495 -6.875 4.213 1.00 94.50 87 ILE A CA 1
ATOM 727 C C . ILE A 1 87 ? -11.066 -7.023 2.799 1.00 94.50 87 ILE A C 1
ATOM 729 O O . ILE A 1 87 ? -10.342 -6.783 1.835 1.00 94.50 87 ILE A O 1
ATOM 733 N N . MET A 1 88 ? -12.352 -7.366 2.656 1.00 95.38 88 MET A N 1
ATOM 734 C CA . MET A 1 88 ? -13.004 -7.417 1.342 1.00 95.38 88 MET A CA 1
ATOM 735 C C . MET A 1 88 ? -13.012 -6.056 0.652 1.00 95.38 88 MET A C 1
ATOM 737 O O . MET A 1 88 ? -12.739 -5.993 -0.540 1.00 95.38 88 MET A O 1
ATOM 741 N N . LEU A 1 89 ? -13.293 -4.974 1.381 1.00 94.88 89 LEU A N 1
ATOM 742 C CA . LEU A 1 89 ? -13.250 -3.621 0.832 1.00 94.88 89 LEU A CA 1
ATOM 743 C C . LEU A 1 89 ? -11.833 -3.270 0.362 1.00 94.88 89 LEU A C 1
ATOM 745 O O . LEU A 1 89 ? -11.654 -2.790 -0.755 1.00 94.88 89 LEU A O 1
ATOM 749 N N . TYR A 1 90 ? -10.829 -3.547 1.194 1.00 94.81 90 TYR A N 1
ATOM 750 C CA . TYR A 1 90 ? -9.433 -3.229 0.911 1.00 94.81 90 TYR A CA 1
ATOM 751 C C . TYR A 1 90 ? -8.879 -4.029 -0.280 1.00 94.81 90 TYR A C 1
ATOM 753 O O . TYR A 1 90 ? -8.387 -3.447 -1.245 1.00 94.81 90 TYR A O 1
ATOM 761 N N . LEU A 1 91 ? -9.001 -5.362 -0.252 1.00 93.75 91 LEU A N 1
ATOM 762 C CA . LEU A 1 91 ? -8.535 -6.232 -1.338 1.00 93.75 91 LEU A CA 1
ATOM 763 C C . LEU A 1 91 ? -9.396 -6.090 -2.596 1.00 93.75 91 LEU A C 1
ATOM 765 O O . LEU A 1 91 ? -8.872 -6.099 -3.705 1.00 93.75 91 LEU A O 1
ATOM 769 N N . GLY A 1 92 ? -10.709 -5.940 -2.437 1.00 94.12 92 GLY A N 1
ATOM 770 C CA . GLY A 1 92 ? -11.641 -5.758 -3.545 1.00 94.12 92 GLY A CA 1
ATOM 771 C C . GLY A 1 92 ? -11.375 -4.462 -4.301 1.00 94.12 92 GLY A C 1
ATOM 772 O O . GLY A 1 92 ? -11.268 -4.494 -5.522 1.00 94.12 92 GLY A O 1
ATOM 773 N N . GLY A 1 93 ? -11.182 -3.346 -3.590 1.00 92.19 93 GLY A N 1
ATOM 774 C CA . GLY A 1 93 ? -10.803 -2.069 -4.199 1.00 92.19 93 GLY A CA 1
ATOM 775 C C . GLY A 1 93 ? -9.469 -2.150 -4.944 1.00 92.19 93 GLY A C 1
ATOM 776 O O . GLY A 1 93 ? -9.373 -1.687 -6.077 1.00 92.19 93 GLY A O 1
ATOM 777 N N . MET A 1 94 ? -8.474 -2.814 -4.346 1.00 91.44 94 MET A N 1
ATOM 778 C CA . MET A 1 94 ? -7.160 -3.043 -4.958 1.00 91.44 94 MET A CA 1
ATOM 779 C C . MET A 1 94 ? -7.237 -3.879 -6.241 1.00 91.44 94 MET A C 1
ATOM 781 O O . MET A 1 94 ? -6.557 -3.586 -7.219 1.00 91.44 94 MET A O 1
ATOM 785 N N . LEU A 1 95 ? -8.047 -4.938 -6.262 1.00 91.69 95 LEU A N 1
ATOM 786 C CA . LEU A 1 95 ? -8.209 -5.753 -7.465 1.00 91.69 95 LEU A CA 1
ATOM 787 C C . LEU A 1 95 ? -9.021 -5.014 -8.530 1.00 91.69 95 LEU A C 1
ATOM 789 O O . LEU A 1 95 ? -8.643 -5.037 -9.700 1.00 91.69 95 LEU A O 1
ATOM 793 N N . ALA A 1 96 ? -10.090 -4.324 -8.126 1.00 91.06 96 ALA A N 1
ATOM 794 C CA . ALA A 1 96 ? -10.949 -3.561 -9.021 1.00 91.06 96 ALA A CA 1
ATOM 795 C C . ALA A 1 96 ? -10.187 -2.441 -9.747 1.00 91.06 96 ALA A C 1
ATOM 797 O O . ALA A 1 96 ? -10.415 -2.239 -10.939 1.00 91.06 96 ALA A O 1
ATOM 798 N N . SER A 1 97 ? -9.235 -1.767 -9.087 1.00 86.81 97 SER A N 1
ATOM 799 C CA . SER A 1 97 ? -8.421 -0.726 -9.732 1.00 86.81 97 SER A CA 1
ATOM 800 C C . SER A 1 97 ? -7.552 -1.259 -10.874 1.00 86.81 97 SER A C 1
ATOM 802 O O . SER A 1 97 ? -7.264 -0.529 -11.820 1.00 86.81 97 SER A O 1
ATOM 804 N N . ASN A 1 98 ? -7.166 -2.537 -10.829 1.00 86.62 98 ASN A N 1
ATOM 805 C CA . ASN A 1 98 ? -6.334 -3.142 -11.869 1.00 86.62 98 ASN A CA 1
ATOM 806 C C . ASN A 1 98 ? -7.129 -3.590 -13.098 1.00 86.62 98 ASN A C 1
ATOM 808 O O . ASN A 1 98 ? -6.525 -3.783 -14.147 1.00 86.62 98 ASN A O 1
ATOM 812 N N . VAL A 1 99 ? -8.452 -3.771 -12.991 1.00 82.88 99 VAL A N 1
ATOM 813 C CA . VAL A 1 99 ? -9.279 -4.349 -14.070 1.00 82.88 99 VAL A CA 1
ATOM 814 C C . VAL A 1 99 ? -9.212 -3.513 -15.346 1.00 82.88 99 VAL A C 1
ATOM 816 O O . VAL A 1 99 ? -9.171 -4.072 -16.430 1.00 82.88 99 VAL A O 1
ATOM 819 N N . TRP A 1 100 ? -9.156 -2.186 -15.224 1.00 79.62 100 TRP A N 1
ATOM 820 C CA . TRP A 1 100 ? -9.014 -1.288 -16.377 1.00 79.62 100 TRP A CA 1
ATOM 821 C C . TRP A 1 100 ? -7.588 -1.258 -16.953 1.00 79.62 100 TRP A C 1
ATOM 823 O O . TRP A 1 100 ? -7.369 -0.819 -18.076 1.00 79.62 100 TRP A O 1
ATOM 833 N N . SER A 1 101 ? -6.605 -1.664 -16.150 1.00 76.06 101 SER A N 1
ATOM 834 C CA . SER A 1 101 ? -5.174 -1.537 -16.454 1.00 76.06 101 SER A CA 1
ATOM 835 C C . SER A 1 101 ? -4.582 -2.793 -17.108 1.00 76.06 101 SER A C 1
ATOM 837 O O . SER A 1 101 ? -3.411 -2.780 -17.495 1.00 76.06 101 SER A O 1
ATOM 839 N N . LEU A 1 102 ? -5.358 -3.878 -17.147 1.00 78.38 102 LEU A N 1
ATOM 840 C CA . LEU A 1 102 ? -5.038 -5.179 -17.738 1.00 78.38 102 LEU A CA 1
ATOM 841 C C . LEU A 1 102 ? -5.663 -5.302 -19.125 1.00 78.38 102 LEU A C 1
ATOM 843 O O . LEU A 1 102 ? -4.975 -5.881 -19.993 1.00 78.38 102 LEU A O 1
#